Protein AF-A0A3C0TUA6-F1 (afdb_monomer_lite)

Foldseek 3Di:
DPPQKDADPVPRDIDHPLVVCCVVVVDDSVVSVVVVCVVVVND

Sequence (43 aa):
DDKGFYHCFSTGKHGDAITFIMETENLGFAEAVTKLAGELGMT

pLDDT: mean 87.34, std 9.7, range [49.53, 95.06]

Structure (mmCIF, N/CA/C/O backbone):
data_AF-A0A3C0TUA6-F1
#
_entry.id   AF-A0A3C0TUA6-F1
#
loop_
_atom_site.group_PDB
_atom_site.id
_atom_site.type_symbol
_atom_site.label_atom_id
_atom_site.label_alt_id
_atom_site.label_comp_id
_atom_site.label_asym_id
_atom_site.label_entity_id
_atom_site.label_seq_id
_atom_site.pdbx_PDB_ins_code
_atom_site.Cartn_x
_atom_site.Cartn_y
_atom_site.Cartn_z
_atom_site.occupancy
_atom_site.B_iso_or_equiv
_atom_site.auth_seq_id
_atom_site.auth_comp_id
_atom_site.auth_asym_id
_atom_site.auth_atom_id
_atom_site.pdbx_PDB_model_num
ATOM 1 N N . ASP A 1 1 ? 6.457 -20.942 -9.109 1.00 49.53 1 ASP A N 1
ATOM 2 C CA . ASP A 1 1 ? 6.832 -19.627 -8.556 1.00 49.53 1 ASP A CA 1
ATOM 3 C C . ASP A 1 1 ? 5.643 -18.690 -8.566 1.00 49.53 1 ASP A C 1
ATOM 5 O O . ASP A 1 1 ? 5.554 -17.801 -9.409 1.00 49.53 1 ASP A O 1
ATOM 9 N N . ASP A 1 2 ? 4.715 -18.903 -7.636 1.00 59.44 2 ASP A N 1
ATOM 10 C CA . ASP A 1 2 ? 3.606 -17.980 -7.404 1.00 59.44 2 ASP A CA 1
ATOM 11 C C . ASP A 1 2 ? 4.161 -16.771 -6.654 1.00 59.44 2 ASP A C 1
ATOM 13 O O . ASP A 1 2 ? 4.297 -16.756 -5.431 1.00 59.44 2 ASP A O 1
ATOM 17 N N . LYS A 1 3 ? 4.626 -15.789 -7.426 1.00 70.44 3 LYS A N 1
ATOM 18 C CA . LYS A 1 3 ? 5.228 -14.569 -6.897 1.00 70.44 3 LYS A CA 1
ATOM 19 C C . LYS A 1 3 ? 4.141 -13.807 -6.141 1.00 70.44 3 LYS A C 1
ATOM 21 O O . LYS A 1 3 ? 3.277 -13.207 -6.768 1.00 70.44 3 LYS A O 1
ATOM 26 N N . GLY A 1 4 ? 4.199 -13.806 -4.810 1.00 75.31 4 GLY A N 1
ATOM 27 C CA . GLY A 1 4 ? 3.357 -12.985 -3.926 1.00 75.31 4 GLY A CA 1
ATOM 28 C C . GLY A 1 4 ? 3.661 -11.482 -4.014 1.00 75.31 4 GLY A C 1
ATOM 29 O O . GLY A 1 4 ? 3.666 -10.792 -2.999 1.00 75.31 4 GLY A O 1
ATOM 30 N N . PHE A 1 5 ? 3.968 -10.988 -5.215 1.00 86.88 5 PHE A N 1
ATOM 31 C CA . PHE A 1 5 ? 4.439 -9.637 -5.487 1.00 86.88 5 PHE A CA 1
ATOM 32 C C . PHE A 1 5 ? 3.662 -9.023 -6.652 1.00 86.88 5 PHE A C 1
ATOM 34 O O . PHE A 1 5 ? 3.362 -9.706 -7.633 1.00 86.88 5 PHE A O 1
ATOM 41 N N . TYR A 1 6 ? 3.386 -7.723 -6.569 1.00 89.81 6 TYR A N 1
ATOM 42 C CA . TYR A 1 6 ? 2.834 -6.946 -7.674 1.00 89.81 6 TYR A CA 1
ATOM 43 C C . TYR A 1 6 ? 3.949 -6.278 -8.482 1.00 89.81 6 TYR A C 1
ATOM 45 O O . TYR A 1 6 ? 5.032 -5.973 -7.975 1.00 89.81 6 TYR A O 1
ATOM 53 N N . HIS A 1 7 ? 3.655 -6.019 -9.753 1.00 88.69 7 HIS A N 1
ATOM 54 C CA . HIS A 1 7 ? 4.476 -5.198 -10.631 1.00 88.69 7 HIS A CA 1
ATOM 55 C C . HIS A 1 7 ? 3.577 -4.241 -11.416 1.00 88.69 7 HIS A C 1
ATOM 57 O O . HIS A 1 7 ? 2.631 -4.661 -12.082 1.00 88.69 7 HIS A O 1
ATOM 63 N N . CYS A 1 8 ? 3.864 -2.945 -11.338 1.00 89.44 8 CYS A N 1
ATOM 64 C CA . CYS A 1 8 ? 3.158 -1.913 -12.077 1.00 89.44 8 CYS A CA 1
ATOM 65 C C . CYS A 1 8 ? 3.833 -1.690 -13.434 1.00 89.44 8 CYS A C 1
ATOM 67 O O . CYS A 1 8 ? 4.872 -1.043 -13.518 1.00 89.44 8 CYS A O 1
ATOM 69 N N . PHE A 1 9 ? 3.203 -2.147 -14.515 1.00 88.44 9 PHE A N 1
ATOM 70 C CA . PHE A 1 9 ? 3.742 -2.024 -15.878 1.00 88.44 9 PHE A CA 1
ATOM 71 C C . PHE A 1 9 ? 3.817 -0.585 -16.412 1.00 88.44 9 PHE A C 1
ATOM 73 O O . PHE A 1 9 ? 4.486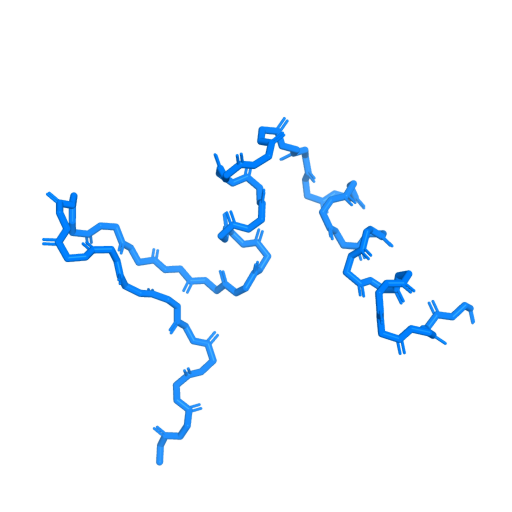 -0.338 -17.410 1.00 88.44 9 PHE A O 1
ATOM 80 N N . SER A 1 10 ? 3.143 0.369 -15.767 1.00 87.50 10 SER A N 1
ATOM 81 C CA . SER A 1 10 ? 3.159 1.779 -16.181 1.00 87.50 10 SER A CA 1
ATOM 82 C C . SER A 1 10 ? 4.266 2.584 -15.502 1.00 87.50 10 SER A C 1
ATOM 84 O O . SER A 1 10 ? 4.806 3.505 -16.104 1.00 87.50 10 SER A O 1
ATOM 86 N N . THR A 1 11 ? 4.603 2.257 -14.251 1.00 86.50 11 THR A N 1
ATOM 87 C CA . THR A 1 11 ? 5.577 3.018 -13.443 1.00 86.50 11 THR A CA 1
ATOM 88 C C . THR A 1 11 ? 6.836 2.222 -13.101 1.00 86.50 11 THR A C 1
ATOM 90 O 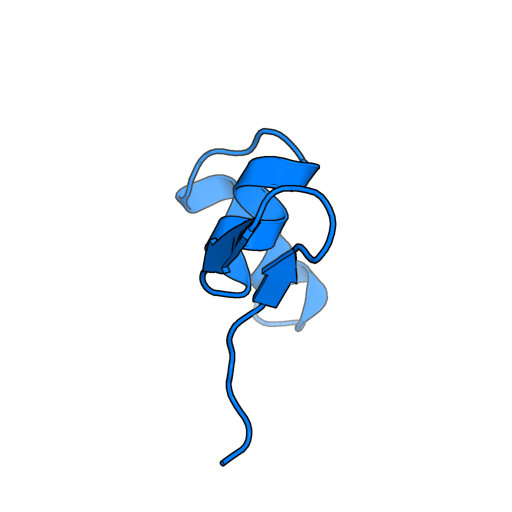O . THR A 1 11 ? 7.795 2.789 -12.589 1.00 86.50 11 THR A O 1
ATOM 93 N N . GLY A 1 12 ? 6.845 0.912 -13.355 1.00 87.62 12 GLY A N 1
ATOM 94 C CA . GLY A 1 12 ? 7.923 -0.005 -12.985 1.00 87.62 12 GLY A CA 1
ATOM 95 C C . GLY A 1 12 ? 7.960 -0.376 -11.500 1.00 87.62 12 GLY A C 1
ATOM 96 O O . GLY A 1 12 ? 8.816 -1.164 -11.099 1.00 87.62 12 GLY A O 1
ATOM 97 N N . LYS A 1 13 ? 7.048 0.159 -10.675 1.00 88.31 13 LYS A N 1
ATOM 98 C CA . LYS A 1 13 ? 6.984 -0.154 -9.243 1.00 88.31 13 LYS A CA 1
ATOM 99 C C . LYS A 1 13 ? 6.765 -1.643 -9.006 1.00 88.31 13 LYS A C 1
ATOM 101 O O . LYS A 1 13 ? 6.033 -2.295 -9.748 1.00 88.31 13 LYS A O 1
ATOM 106 N N . HIS A 1 14 ? 7.366 -2.168 -7.951 1.00 89.62 14 HIS A N 1
ATOM 107 C CA . HIS A 1 14 ? 7.164 -3.538 -7.508 1.00 89.62 14 HIS A CA 1
ATOM 108 C C . HIS A 1 14 ? 7.090 -3.579 -5.984 1.00 89.62 14 HIS A C 1
ATOM 110 O O . HIS A 1 14 ? 7.703 -2.754 -5.308 1.00 89.62 14 HIS A O 1
ATOM 116 N N . GLY A 1 15 ? 6.392 -4.566 -5.443 1.00 90.62 15 GLY A N 1
ATOM 117 C CA . GLY A 1 15 ? 6.261 -4.740 -4.000 1.00 90.62 15 GLY A CA 1
ATOM 118 C C . GLY A 1 15 ? 5.380 -5.934 -3.671 1.00 90.62 15 GLY A C 1
ATOM 119 O O . GLY A 1 15 ? 5.033 -6.712 -4.556 1.00 90.62 15 GLY A O 1
ATOM 120 N N . ASP A 1 16 ? 5.027 -6.096 -2.405 1.00 91.88 16 ASP A N 1
ATOM 121 C CA . ASP A 1 16 ? 4.095 -7.127 -1.942 1.00 91.88 16 ASP A CA 1
ATOM 122 C C . ASP A 1 16 ? 2.644 -6.610 -1.886 1.00 91.88 16 ASP A C 1
ATOM 124 O O . ASP A 1 16 ? 2.356 -5.454 -2.207 1.00 91.88 16 ASP A O 1
ATOM 128 N N . ALA A 1 17 ? 1.711 -7.481 -1.495 1.00 89.69 17 ALA A N 1
ATOM 129 C CA . ALA A 1 17 ? 0.293 -7.136 -1.372 1.00 89.69 17 ALA A CA 1
ATOM 130 C C . ALA A 1 17 ? 0.036 -5.983 -0.382 1.00 89.69 17 ALA A C 1
ATOM 132 O O . ALA A 1 17 ? -0.858 -5.170 -0.605 1.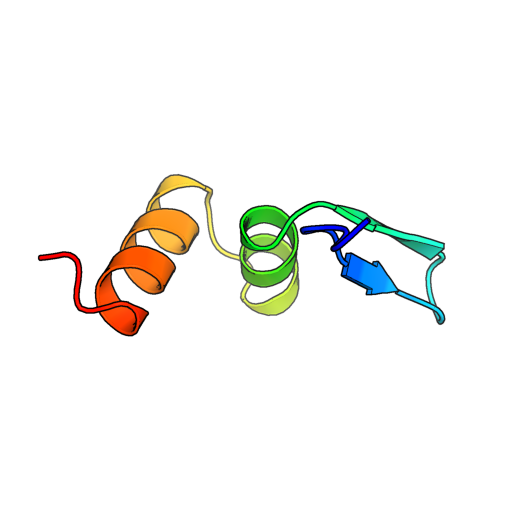00 89.69 17 ALA A O 1
ATOM 133 N N . ILE A 1 18 ? 0.834 -5.880 0.685 1.00 92.06 18 ILE A N 1
ATOM 134 C CA . ILE A 1 18 ? 0.691 -4.820 1.691 1.00 92.06 18 ILE A CA 1
ATOM 135 C C . ILE A 1 18 ? 1.121 -3.483 1.089 1.00 92.06 18 ILE A C 1
ATOM 137 O O . ILE A 1 18 ? 0.394 -2.496 1.182 1.00 92.06 18 ILE A O 1
ATOM 141 N N . THR A 1 19 ? 2.268 -3.467 0.413 1.00 91.62 19 THR A N 1
ATOM 142 C CA . THR A 1 19 ? 2.807 -2.290 -0.275 1.00 91.62 19 THR A CA 1
ATOM 143 C C . THR A 1 19 ? 1.828 -1.786 -1.331 1.00 91.62 19 THR A C 1
ATOM 145 O O . THR A 1 19 ? 1.602 -0.583 -1.429 1.00 91.62 19 THR A O 1
ATOM 148 N N . PHE A 1 20 ? 1.194 -2.696 -2.076 1.00 91.56 20 PHE A N 1
ATOM 149 C CA . PHE A 1 20 ? 0.165 -2.335 -3.046 1.00 91.56 20 PHE A CA 1
ATOM 150 C C . PHE A 1 20 ? -0.985 -1.565 -2.387 1.00 91.56 20 PHE A C 1
ATOM 152 O O . PHE A 1 20 ? -1.272 -0.445 -2.802 1.00 91.56 20 PHE A O 1
ATOM 159 N N . ILE A 1 21 ? -1.586 -2.123 -1.330 1.00 92.38 21 ILE A N 1
ATOM 160 C CA . ILE A 1 21 ? -2.717 -1.501 -0.623 1.00 92.38 21 ILE A CA 1
ATOM 161 C C . ILE A 1 21 ? -2.311 -0.156 -0.013 1.00 92.38 21 ILE A C 1
ATOM 163 O O . ILE A 1 21 ? -3.047 0.823 -0.134 1.00 92.38 21 ILE A O 1
ATOM 167 N N . MET A 1 22 ? -1.123 -0.080 0.594 1.00 94.25 22 MET A N 1
ATOM 168 C CA . MET A 1 22 ? -0.597 1.171 1.142 1.00 94.25 22 MET A CA 1
ATOM 169 C C . MET A 1 22 ? -0.500 2.268 0.076 1.00 94.25 22 MET A C 1
ATOM 171 O O . MET A 1 22 ? -0.915 3.397 0.325 1.00 94.25 22 MET A O 1
ATOM 175 N N . GLU A 1 23 ? 0.019 1.953 -1.114 1.00 91.38 23 GLU A N 1
ATOM 176 C CA . GLU A 1 23 ? 0.175 2.933 -2.194 1.00 91.38 23 GLU A CA 1
ATOM 177 C C . GLU A 1 23 ? -1.151 3.313 -2.864 1.00 91.38 23 GLU A C 1
ATOM 179 O O . GLU A 1 23 ? -1.336 4.479 -3.221 1.00 91.38 23 GLU A O 1
ATOM 184 N N . THR A 1 24 ? -2.066 2.360 -3.066 1.00 90.50 24 THR A N 1
ATOM 185 C CA . THR A 1 24 ? -3.340 2.619 -3.755 1.00 90.50 24 THR A CA 1
ATOM 186 C C . THR A 1 24 ? -4.358 3.324 -2.874 1.00 90.50 24 THR A C 1
ATOM 188 O O . THR A 1 24 ? -5.176 4.087 -3.384 1.00 90.50 24 THR A O 1
ATOM 191 N N . GLU A 1 25 ? -4.316 3.074 -1.566 1.00 92.81 25 GLU A N 1
ATOM 192 C CA . GLU A 1 25 ? -5.277 3.618 -0.602 1.00 92.81 25 GLU A CA 1
ATOM 193 C C . GLU A 1 25 ? -4.679 4.694 0.311 1.00 92.81 25 GLU A C 1
ATOM 195 O O . GLU A 1 25 ? -5.396 5.269 1.126 1.00 92.81 25 GLU A O 1
ATOM 200 N N . ASN A 1 26 ? -3.388 5.010 0.147 1.00 93.62 26 ASN A N 1
ATOM 201 C CA . ASN A 1 26 ? -2.655 5.982 0.960 1.00 93.62 26 ASN A CA 1
ATOM 202 C C . ASN A 1 26 ? -2.754 5.680 2.469 1.00 93.62 26 ASN A C 1
ATOM 204 O O . ASN A 1 26 ? -3.055 6.557 3.280 1.00 93.62 26 ASN A O 1
ATOM 208 N N . LEU A 1 27 ? -2.531 4.412 2.822 1.00 94.31 27 LEU A N 1
ATOM 209 C CA . LEU A 1 27 ? -2.624 3.897 4.189 1.00 94.31 27 LEU A CA 1
ATOM 210 C C . LEU A 1 27 ? -1.242 3.684 4.807 1.00 94.31 27 LEU A C 1
ATOM 212 O O . LEU A 1 27 ? -0.273 3.340 4.121 1.00 94.31 27 LEU A O 1
ATOM 216 N N . GLY A 1 28 ? -1.161 3.812 6.131 1.00 95.06 28 GLY A N 1
ATOM 217 C CA . GLY A 1 28 ? -0.012 3.337 6.893 1.00 95.06 28 GLY A CA 1
ATOM 218 C C . GLY A 1 28 ? 0.041 1.805 6.966 1.00 95.06 28 GLY A C 1
ATOM 219 O O . GLY A 1 28 ? -0.950 1.114 6.742 1.00 95.06 28 GLY A O 1
ATOM 220 N N . PHE A 1 29 ? 1.197 1.253 7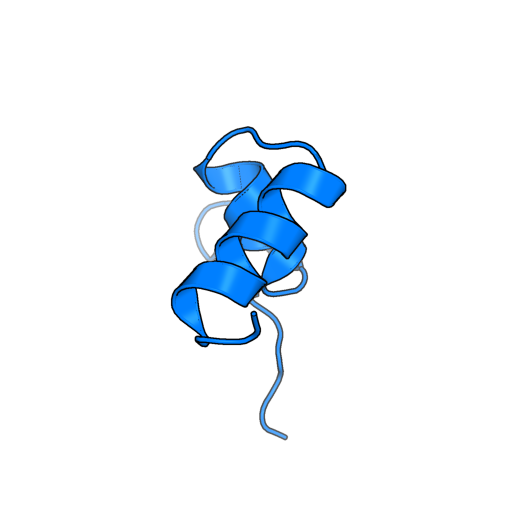.348 1.00 92.69 29 PHE A N 1
ATOM 221 C CA . PHE A 1 29 ? 1.399 -0.202 7.419 1.00 92.69 29 PHE A CA 1
ATOM 222 C C . PHE A 1 29 ? 0.367 -0.918 8.308 1.00 92.69 29 PHE A C 1
ATOM 224 O O . PHE A 1 29 ? -0.232 -1.904 7.893 1.00 92.69 29 PHE A O 1
ATOM 231 N N . ALA A 1 30 ? 0.117 -0.410 9.520 1.00 94.50 30 ALA A N 1
ATOM 232 C CA . ALA A 1 30 ? -0.828 -1.031 10.453 1.00 94.50 30 ALA A CA 1
ATOM 233 C C . ALA A 1 30 ? -2.277 -1.006 9.935 1.00 94.50 30 ALA A C 1
ATOM 235 O O . ALA A 1 30 ? -3.022 -1.969 10.120 1.00 94.50 30 ALA A O 1
ATOM 236 N N . GLU A 1 31 ? -2.667 0.076 9.260 1.00 94.44 31 GLU A N 1
ATOM 237 C CA . GLU A 1 31 ? -3.991 0.218 8.652 1.00 94.44 31 GLU A CA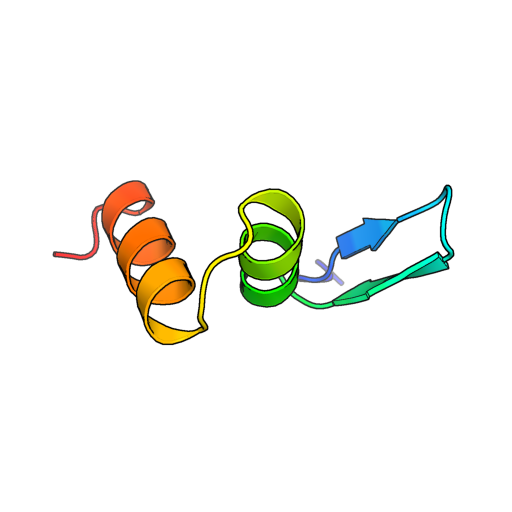 1
ATOM 238 C C . GLU A 1 31 ? -4.152 -0.752 7.479 1.00 94.44 31 GLU A C 1
ATOM 240 O O . GLU A 1 31 ? -5.148 -1.471 7.412 1.00 94.44 31 GLU A O 1
ATOM 245 N N . ALA A 1 32 ? -3.138 -0.848 6.614 1.00 94.62 32 ALA A N 1
ATOM 246 C CA . ALA A 1 32 ? -3.124 -1.782 5.493 1.00 94.62 32 ALA A CA 1
ATOM 247 C C . ALA A 1 32 ? -3.197 -3.250 5.956 1.00 94.62 32 ALA A C 1
ATOM 249 O O . ALA A 1 32 ? -3.961 -4.033 5.394 1.00 94.62 32 ALA A O 1
ATOM 250 N N . VAL A 1 33 ? -2.470 -3.620 7.019 1.00 93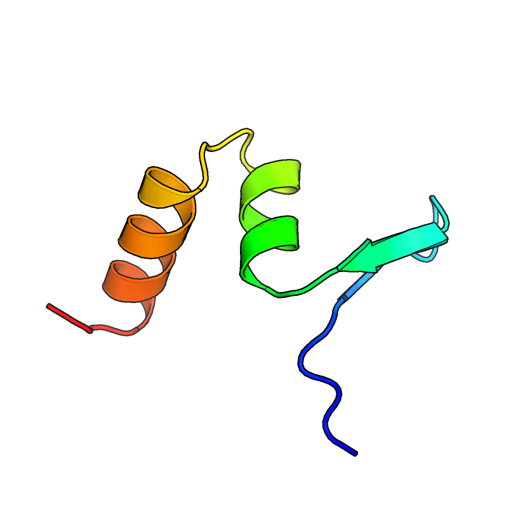.06 33 VAL A N 1
ATOM 251 C CA . VAL A 1 33 ? -2.533 -4.969 7.612 1.00 93.06 33 VAL A CA 1
ATOM 252 C C . VAL A 1 33 ? -3.908 -5.250 8.214 1.00 93.06 33 VAL A C 1
ATOM 254 O O . VAL A 1 33 ? -4.466 -6.318 7.981 1.00 93.06 33 VAL A O 1
ATOM 257 N N . THR A 1 34 ? -4.474 -4.299 8.961 1.00 92.75 34 THR A N 1
ATOM 258 C CA . THR A 1 34 ? -5.795 -4.462 9.595 1.00 92.75 34 THR A CA 1
ATOM 259 C C . THR A 1 34 ? -6.890 -4.629 8.549 1.00 92.75 34 THR A C 1
ATOM 261 O O . THR A 1 34 ? -7.759 -5.489 8.684 1.00 92.75 34 THR A O 1
ATOM 264 N N . LYS A 1 35 ? -6.824 -3.840 7.473 1.00 90.88 35 LYS A N 1
ATOM 265 C CA . LYS A 1 35 ? -7.736 -3.959 6.340 1.00 90.88 35 LYS A CA 1
ATOM 266 C C . LYS A 1 35 ? -7.630 -5.336 5.685 1.00 90.88 35 LYS A C 1
ATOM 268 O O . LYS A 1 35 ? -8.645 -6.010 5.530 1.00 90.88 35 LYS A O 1
ATOM 273 N N . LEU A 1 36 ? -6.411 -5.769 5.360 1.00 89.94 36 LEU A N 1
ATOM 274 C CA . LEU A 1 36 ? -6.175 -7.067 4.731 1.00 89.94 36 LEU A CA 1
ATOM 275 C C . LEU A 1 36 ? -6.651 -8.227 5.623 1.00 89.94 36 LEU A C 1
ATOM 277 O O . LEU A 1 36 ? -7.282 -9.161 5.137 1.00 89.94 36 LEU A O 1
ATOM 281 N N . ALA A 1 37 ? -6.406 -8.151 6.933 1.00 91.00 37 ALA A N 1
ATOM 282 C CA . ALA A 1 37 ? -6.903 -9.131 7.898 1.00 91.00 37 ALA A CA 1
ATOM 283 C C . ALA A 1 37 ? -8.442 -9.179 7.927 1.00 91.00 37 ALA A C 1
ATOM 285 O O . ALA A 1 37 ? -9.022 -10.266 7.903 1.00 91.00 37 ALA A O 1
ATOM 286 N N . GLY A 1 38 ? -9.103 -8.017 7.892 1.00 91.31 38 GLY A N 1
ATOM 287 C CA . GLY A 1 38 ? -10.562 -7.916 7.816 1.00 91.31 38 GLY A CA 1
ATOM 288 C C . GLY A 1 38 ? -11.152 -8.526 6.541 1.00 91.31 38 GLY A C 1
ATOM 289 O O . GLY A 1 38 ? -12.150 -9.241 6.613 1.00 91.31 38 GLY A O 1
ATOM 290 N N . GLU A 1 39 ? -10.521 -8.308 5.385 1.00 86.69 39 GLU A N 1
ATOM 291 C CA . GLU A 1 39 ? -10.948 -8.894 4.103 1.00 86.69 39 GLU A CA 1
ATOM 292 C C . GLU A 1 39 ? -10.785 -10.420 4.061 1.00 86.69 39 GLU A C 1
ATOM 294 O O . GLU A 1 39 ? -11.588 -11.116 3.439 1.00 86.69 39 GLU A O 1
ATOM 299 N N . LEU A 1 40 ? -9.777 -10.951 4.755 1.00 88.81 40 LEU A N 1
ATOM 300 C CA . LEU A 1 40 ? -9.510 -12.388 4.842 1.00 88.81 40 LEU A CA 1
ATOM 301 C C . LEU A 1 40 ? -10.296 -13.089 5.962 1.00 88.81 40 LEU A C 1
ATOM 303 O O . LEU A 1 40 ? -10.142 -14.295 6.153 1.00 88.81 40 LEU A O 1
ATOM 307 N N . GLY A 1 41 ? -11.132 -12.359 6.708 1.00 85.75 41 GLY A N 1
ATOM 308 C CA . GLY A 1 41 ? -11.876 -12.906 7.846 1.00 85.75 41 GLY A CA 1
ATOM 309 C C . GLY A 1 41 ? -10.977 -13.329 9.012 1.00 85.75 41 GLY A C 1
ATOM 310 O O . GLY A 1 41 ? -11.373 -14.162 9.826 1.00 85.75 41 GLY A O 1
ATOM 311 N N . MET A 1 42 ? -9.765 -12.778 9.086 1.00 77.81 42 MET A N 1
ATOM 312 C CA . MET A 1 42 ? -8.832 -12.981 10.188 1.00 77.81 42 MET A CA 1
ATOM 313 C C . MET A 1 42 ? -9.173 -11.971 11.290 1.00 77.81 42 MET A C 1
ATOM 315 O O . MET A 1 42 ? -8.620 -10.873 11.329 1.00 77.81 42 MET A O 1
ATOM 319 N N . THR A 1 43 ? -10.144 -12.329 12.134 1.00 62.31 43 THR A N 1
ATOM 320 C CA . THR A 1 43 ? -10.535 -11.577 13.343 1.00 62.31 43 THR A CA 1
ATOM 321 C C . THR A 1 43 ? -9.774 -12.036 14.571 1.00 62.31 43 THR A C 1
ATOM 323 O O . THR A 1 43 ? -9.684 -13.274 14.746 1.00 62.31 43 THR A O 1
#

Secondary structure (DSSP, 8-state):
----EEE-TTT--EEEHHHHHHHHHT--HHHHHHHHHHHTT--

Radius of gyration: 11.41 Å; chains: 1; bounding box: 20×26×30 Å